Protein AF-A0A821P6M8-F1 (afdb_monomer_lite)

Secondary structure (DSSP, 8-state):
--------SPPPPPEEEPPTTSTTTTT-EEE--SS---PPPPSSPPPPSSSGGGHHHHHHHHHHHHS--SSHHHHS-TTS-HHHHHHHHHHHHHHHTT--

Radius of gyration: 19.51 Å; chains: 1; bounding box: 55×30×50 Å

Foldseek 3Di:
DDDDPPPPDDDAFDKAADPPPDPCRPPDIDTDDPDDDDDDDDDDDQFDCPDPVCLLSNLVVLLVVQPDDDDVCSQANPPGGSNVSCVVCVVVSVVCVVPD

pLDDT: mean 83.13, std 14.58, range [33.59, 94.81]

Sequence (100 aa):
MTDKVNEKGRPHNQRYPFQKQHPQTTTHILMRYSERHVPVLYGPQIPRRDRDDTRERYGRAILTLFVPWRTVTDLCGVNQTCEDAFKSRQNRISIHLYCL

Structure (mmCIF, N/CA/C/O backbone):
data_AF-A0A821P6M8-F1
#
_entry.id   AF-A0A821P6M8-F1
#
loop_
_atom_site.group_PDB
_atom_site.id
_atom_site.type_symbol
_atom_site.label_atom_id
_atom_site.label_alt_id
_atom_site.label_comp_id
_atom_site.label_asym_id
_atom_site.label_entity_id
_atom_site.label_seq_id
_atom_site.pdbx_PDB_ins_code
_atom_site.Cartn_x
_atom_site.Cartn_y
_atom_site.Cartn_z
_atom_site.occupancy
_atom_site.B_iso_or_equiv
_atom_site.auth_seq_id
_atom_site.auth_comp_id
_atom_site.auth_asym_id
_atom_site.auth_atom_id
_atom_site.pdbx_PDB_model_num
ATOM 1 N N . MET A 1 1 ? 42.298 10.593 -32.795 1.00 36.75 1 MET A N 1
ATOM 2 C CA . MET A 1 1 ? 40.865 10.659 -33.147 1.00 36.75 1 MET A CA 1
ATOM 3 C C . MET A 1 1 ? 40.095 9.725 -32.226 1.00 36.75 1 MET A C 1
ATOM 5 O O . MET A 1 1 ? 40.179 8.522 -32.417 1.00 36.75 1 MET A O 1
ATOM 9 N N . THR A 1 2 ? 39.417 10.238 -31.200 1.00 47.97 2 THR A N 1
ATOM 10 C CA . THR A 1 2 ? 38.446 9.452 -30.424 1.00 47.97 2 THR A CA 1
ATOM 11 C C . THR A 1 2 ? 37.054 9.808 -30.920 1.00 47.97 2 THR A C 1
ATOM 13 O O . THR A 1 2 ? 36.608 10.948 -30.799 1.00 47.97 2 THR A O 1
ATOM 16 N N . ASP A 1 3 ? 36.419 8.837 -31.562 1.00 47.59 3 ASP A N 1
ATOM 17 C CA . ASP A 1 3 ? 35.092 8.962 -32.145 1.00 47.59 3 ASP A CA 1
ATOM 18 C C . ASP A 1 3 ? 34.054 9.067 -31.014 1.00 47.59 3 ASP A C 1
ATOM 20 O O . ASP A 1 3 ? 33.884 8.150 -30.206 1.00 47.59 3 ASP A O 1
ATOM 24 N N . LYS A 1 4 ? 33.425 10.238 -30.878 1.00 56.78 4 LYS A N 1
ATOM 25 C CA . LYS A 1 4 ? 32.352 10.475 -29.907 1.00 56.78 4 LYS A CA 1
ATOM 26 C C . LYS A 1 4 ? 31.078 9.898 -30.508 1.00 56.78 4 LYS A C 1
ATOM 28 O O . LYS A 1 4 ? 30.412 10.570 -31.291 1.00 56.78 4 LYS A O 1
ATOM 33 N N . VAL A 1 5 ? 30.743 8.666 -30.126 1.00 58.19 5 VAL A N 1
ATOM 34 C CA . VAL A 1 5 ? 29.473 8.032 -30.494 1.00 58.19 5 VAL A CA 1
ATOM 35 C C . VAL A 1 5 ? 28.331 8.959 -30.072 1.00 58.19 5 VAL A C 1
ATOM 37 O O . VAL A 1 5 ? 28.094 9.218 -28.893 1.00 58.19 5 VAL A O 1
ATOM 40 N N . ASN A 1 6 ? 27.673 9.529 -31.075 1.00 60.25 6 ASN A N 1
ATOM 41 C CA . ASN A 1 6 ? 26.547 10.434 -30.939 1.00 60.25 6 ASN A CA 1
ATOM 42 C C . ASN A 1 6 ? 25.307 9.594 -30.609 1.00 60.25 6 ASN A C 1
ATOM 44 O O . ASN A 1 6 ? 24.516 9.280 -31.498 1.00 60.25 6 ASN A O 1
ATOM 48 N N . GLU A 1 7 ? 25.158 9.180 -29.349 1.00 60.62 7 GLU A N 1
ATOM 49 C CA . GLU A 1 7 ? 23.968 8.474 -28.859 1.00 60.62 7 GLU A CA 1
ATOM 50 C C . GLU A 1 7 ? 22.768 9.438 -28.802 1.00 60.62 7 GLU A C 1
ATOM 52 O O . GLU A 1 7 ? 22.309 9.861 -27.744 1.00 60.62 7 GLU A O 1
ATOM 57 N N . LYS A 1 8 ? 22.256 9.843 -29.969 1.00 66.00 8 LYS A N 1
ATOM 58 C CA . LYS A 1 8 ? 21.001 10.592 -30.081 1.00 66.00 8 LYS A CA 1
ATOM 59 C C . LYS A 1 8 ? 19.832 9.625 -29.905 1.00 66.00 8 LYS A C 1
ATOM 61 O O . LYS A 1 8 ? 19.282 9.112 -30.874 1.00 66.00 8 LYS A O 1
ATOM 66 N N . GLY A 1 9 ? 19.459 9.386 -28.651 1.00 72.56 9 GLY A N 1
ATOM 67 C CA . GLY A 1 9 ? 18.284 8.612 -28.258 1.00 72.56 9 GLY A CA 1
ATOM 68 C C . GLY A 1 9 ? 17.948 8.820 -26.782 1.00 72.56 9 GLY A C 1
ATOM 69 O O . GLY A 1 9 ? 18.779 9.294 -26.010 1.00 72.56 9 GLY A O 1
ATOM 70 N N . ARG A 1 10 ? 16.718 8.483 -26.369 1.00 71.56 10 ARG A N 1
ATOM 71 C CA . ARG A 1 10 ? 16.361 8.465 -24.941 1.00 71.56 10 ARG A CA 1
ATOM 72 C C . ARG A 1 10 ? 17.290 7.466 -24.231 1.00 71.56 10 ARG A C 1
ATOM 74 O O . ARG A 1 10 ? 17.378 6.332 -24.709 1.00 71.56 10 ARG A O 1
ATOM 81 N N . PRO A 1 11 ? 17.959 7.845 -23.125 1.00 74.81 11 PRO A N 1
ATOM 82 C CA . PRO A 1 11 ? 18.851 6.939 -22.417 1.00 74.81 11 PRO A CA 1
ATOM 83 C C . PRO A 1 11 ? 18.094 5.682 -21.998 1.00 74.81 11 PRO A C 1
ATOM 85 O O . PRO A 1 11 ? 16.909 5.721 -21.651 1.00 74.81 11 PRO A O 1
ATOM 88 N N . HIS A 1 12 ? 18.782 4.549 -22.066 1.00 77.75 12 HIS A N 1
ATOM 89 C CA . HIS A 1 12 ? 18.184 3.270 -21.736 1.00 77.75 12 HIS A CA 1
ATOM 90 C C . HIS A 1 12 ? 17.880 3.181 -20.235 1.00 77.75 12 HIS A C 1
ATOM 92 O O . HIS A 1 12 ? 18.719 3.493 -19.392 1.00 77.75 12 HIS A O 1
ATOM 98 N N . ASN A 1 13 ? 16.659 2.762 -19.903 1.00 86.62 13 ASN A N 1
ATOM 99 C CA . ASN A 1 13 ? 16.230 2.576 -18.519 1.00 86.62 13 ASN A CA 1
ATOM 100 C C . ASN A 1 13 ? 16.977 1.409 -17.866 1.00 86.62 13 ASN A C 1
ATOM 102 O O . ASN A 1 13 ? 17.053 0.319 -18.436 1.00 86.62 13 ASN A O 1
ATOM 106 N N . GLN A 1 14 ? 17.435 1.597 -16.627 1.00 88.62 14 GLN A N 1
ATOM 107 C CA . GLN A 1 14 ? 18.115 0.541 -15.882 1.00 88.62 14 GLN A CA 1
ATOM 108 C C . GLN A 1 14 ? 17.194 -0.672 -15.675 1.00 88.62 14 GLN A C 1
ATOM 110 O O . GLN A 1 14 ? 16.029 -0.537 -15.290 1.00 88.62 14 GLN A O 1
ATOM 115 N N . ARG A 1 15 ? 17.732 -1.868 -15.937 1.00 90.62 15 ARG A N 1
ATOM 116 C CA . ARG A 1 15 ? 17.014 -3.148 -15.872 1.00 90.62 15 ARG A CA 1
ATOM 117 C C . ARG A 1 15 ? 17.505 -3.981 -14.696 1.00 90.62 15 ARG A C 1
ATOM 119 O O . ARG A 1 15 ? 18.709 -4.074 -14.473 1.00 90.62 15 ARG A O 1
ATOM 126 N N . TYR A 1 16 ? 16.581 -4.627 -13.994 1.00 92.38 16 TYR A N 1
ATOM 127 C CA . TYR A 1 16 ? 16.873 -5.497 -12.860 1.00 92.38 16 TYR A CA 1
ATOM 128 C C . TYR A 1 16 ? 16.131 -6.831 -12.999 1.00 92.38 16 TYR A C 1
ATOM 130 O O . TYR A 1 16 ? 14.953 -6.837 -13.368 1.00 92.38 16 TYR A O 1
ATOM 138 N N . PRO A 1 17 ? 16.774 -7.969 -12.700 1.00 91.62 17 PRO A N 1
ATOM 139 C CA . PRO A 1 17 ? 16.073 -9.243 -12.633 1.00 91.62 17 PRO A CA 1
ATOM 140 C C . PRO A 1 17 ? 15.157 -9.284 -11.404 1.00 91.62 17 PRO A C 1
ATOM 142 O O . PRO A 1 17 ? 15.436 -8.657 -10.377 1.00 91.62 17 PRO A O 1
ATOM 145 N N . PHE A 1 18 ? 14.084 -10.071 -11.476 1.00 90.25 18 PHE A N 1
ATOM 146 C CA . PHE A 1 18 ? 13.353 -10.435 -10.264 1.00 90.25 18 PHE A CA 1
ATOM 147 C C . PHE A 1 18 ? 14.218 -11.322 -9.364 1.00 90.25 18 PHE A C 1
ATOM 149 O O . PHE A 1 18 ? 15.168 -11.968 -9.809 1.00 90.25 18 PHE A O 1
ATOM 156 N N . GLN A 1 19 ? 13.843 -11.415 -8.090 1.00 88.38 19 GLN A N 1
ATOM 157 C CA . GLN A 1 19 ? 14.452 -12.389 -7.190 1.00 88.38 19 GLN A CA 1
ATOM 158 C C . GLN A 1 19 ? 14.257 -13.820 -7.694 1.00 88.38 19 GLN A C 1
ATOM 160 O O . GLN A 1 19 ? 13.241 -14.129 -8.314 1.00 88.38 19 GLN A O 1
ATOM 165 N N . LYS A 1 20 ? 15.209 -14.702 -7.375 1.00 91.38 20 LYS A N 1
ATOM 166 C CA . LYS A 1 20 ? 15.213 -16.096 -7.846 1.00 91.38 20 LYS A CA 1
ATOM 167 C C . LYS A 1 20 ? 13.952 -16.874 -7.455 1.00 91.38 20 LYS A C 1
ATOM 169 O O . LYS A 1 20 ? 13.566 -17.787 -8.167 1.00 91.38 20 LYS A O 1
ATOM 174 N N . GLN A 1 21 ? 13.314 -16.516 -6.341 1.00 91.06 21 GLN A N 1
ATOM 175 C CA . GLN A 1 21 ? 12.084 -17.155 -5.863 1.00 91.06 21 GLN A CA 1
ATOM 176 C C . GLN A 1 21 ? 10.812 -16.639 -6.560 1.00 91.06 21 GLN A C 1
ATOM 178 O O . GLN A 1 21 ? 9.728 -17.154 -6.306 1.00 91.06 21 GLN A O 1
ATOM 183 N N . HIS A 1 22 ? 10.906 -15.599 -7.394 1.00 87.06 22 HIS A N 1
ATOM 184 C CA . HIS A 1 22 ? 9.735 -15.011 -8.033 1.00 87.06 22 HIS A CA 1
ATOM 185 C C . HIS A 1 22 ? 9.252 -15.887 -9.203 1.00 87.06 22 HIS A C 1
ATOM 187 O O . HIS A 1 22 ? 10.074 -16.233 -10.057 1.00 87.06 22 HIS A O 1
ATOM 193 N N . PRO A 1 23 ? 7.939 -16.168 -9.336 1.00 91.88 23 PRO A N 1
ATOM 194 C CA . PRO A 1 23 ? 7.406 -17.018 -10.409 1.00 91.88 23 PRO A CA 1
ATOM 195 C C . PRO A 1 23 ? 7.782 -16.555 -11.824 1.00 91.88 23 PRO A C 1
ATOM 197 O O . PRO A 1 23 ? 7.901 -17.358 -12.741 1.00 91.88 23 PRO A O 1
ATOM 200 N N . GLN A 1 24 ? 7.996 -15.250 -11.999 1.00 92.56 24 GLN A N 1
ATOM 201 C CA . GLN A 1 24 ? 8.318 -14.635 -13.291 1.00 92.56 24 GLN A CA 1
ATOM 202 C C . GLN A 1 24 ? 9.814 -14.330 -13.484 1.00 92.56 24 GLN A C 1
ATOM 204 O O . GLN A 1 24 ? 10.166 -13.572 -14.383 1.00 92.56 24 GLN A O 1
ATOM 209 N N . THR A 1 25 ? 10.707 -14.883 -12.655 1.00 93.50 25 THR A N 1
ATOM 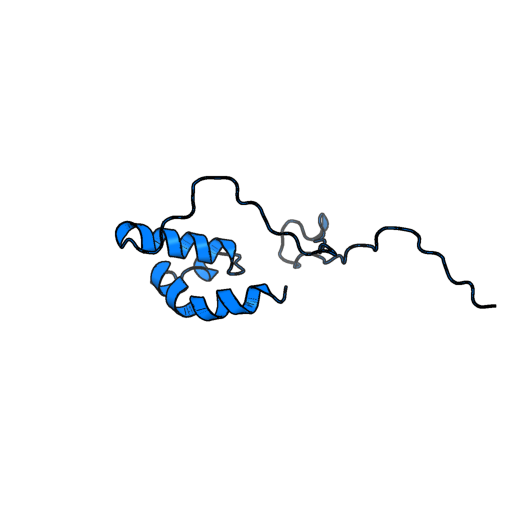210 C CA . THR A 1 25 ? 12.147 -14.555 -12.692 1.00 93.50 25 THR A CA 1
ATOM 211 C C . THR A 1 25 ? 12.826 -14.841 -14.033 1.00 93.50 25 THR A C 1
ATOM 213 O O . THR A 1 25 ? 13.700 -14.086 -14.447 1.00 93.50 25 THR A O 1
ATOM 216 N N . THR A 1 26 ? 12.394 -15.884 -14.746 1.00 92.19 26 THR A N 1
ATOM 217 C CA . THR A 1 26 ? 12.962 -16.274 -16.046 1.00 92.19 26 THR A CA 1
ATOM 218 C C . THR A 1 26 ? 12.308 -15.568 -17.230 1.00 92.19 26 THR A C 1
ATOM 220 O O . THR A 1 26 ? 12.898 -15.509 -18.304 1.00 92.19 26 THR A O 1
ATOM 223 N N . THR A 1 27 ? 11.092 -15.048 -17.054 1.00 94.81 27 THR A N 1
ATOM 224 C CA . THR A 1 27 ? 10.264 -14.525 -18.150 1.00 94.81 27 THR A CA 1
ATOM 225 C C . THR A 1 27 ? 10.186 -13.004 -18.177 1.00 94.81 27 THR A C 1
ATOM 227 O O . THR A 1 27 ? 9.909 -12.437 -19.229 1.00 94.81 27 THR A O 1
ATOM 230 N N . HIS A 1 28 ? 10.415 -12.329 -17.048 1.00 92.75 28 HIS A N 1
ATOM 231 C CA . HIS A 1 28 ? 10.229 -10.886 -16.921 1.00 92.75 28 HIS A CA 1
ATOM 232 C C . HIS A 1 28 ? 11.450 -10.210 -16.289 1.00 92.75 28 HIS A C 1
ATOM 234 O O . HIS A 1 28 ? 12.230 -10.820 -15.561 1.00 92.75 28 HIS A O 1
ATOM 240 N N . ILE A 1 29 ? 11.577 -8.906 -16.534 1.00 92.88 29 ILE A N 1
ATOM 241 C CA . ILE A 1 29 ? 12.564 -8.028 -15.902 1.00 92.88 29 ILE A CA 1
ATOM 242 C C . ILE A 1 29 ? 11.885 -6.746 -15.427 1.00 92.88 29 ILE A C 1
ATOM 244 O O . ILE A 1 29 ? 10.919 -6.279 -16.029 1.00 92.88 29 ILE A O 1
ATOM 248 N N . LEU A 1 30 ? 12.408 -6.166 -14.356 1.00 91.06 30 LEU A N 1
ATOM 249 C CA . LEU A 1 30 ? 11.976 -4.876 -13.843 1.00 91.06 30 LEU A CA 1
ATOM 250 C C . LEU A 1 30 ? 12.743 -3.765 -14.558 1.00 91.06 30 LEU A C 1
ATOM 252 O O . LEU A 1 30 ? 13.958 -3.853 -14.736 1.00 91.06 30 LEU A O 1
ATOM 256 N N . MET A 1 31 ? 12.038 -2.708 -14.950 1.00 90.56 31 MET A N 1
ATOM 257 C CA . MET A 1 31 ? 12.631 -1.512 -15.542 1.00 90.56 31 MET A CA 1
ATOM 258 C C . MET A 1 31 ? 12.411 -0.328 -14.616 1.00 90.56 31 MET A C 1
ATOM 260 O O . MET A 1 31 ? 11.280 -0.029 -14.238 1.00 90.56 31 MET A O 1
ATOM 264 N N . ARG A 1 32 ? 13.495 0.360 -14.273 1.00 86.00 32 ARG A N 1
ATOM 265 C CA . ARG A 1 32 ? 13.442 1.607 -13.519 1.00 86.00 32 ARG A CA 1
ATOM 266 C C . ARG A 1 32 ? 13.284 2.767 -14.490 1.00 86.00 32 ARG A C 1
ATOM 268 O O . ARG A 1 32 ? 14.102 2.930 -15.392 1.00 86.00 32 ARG A O 1
ATOM 275 N N . TYR A 1 33 ? 12.255 3.579 -14.285 1.00 81.81 33 TYR A N 1
ATOM 276 C CA . TYR A 1 33 ? 12.077 4.813 -15.042 1.00 81.81 33 TYR A CA 1
ATOM 277 C C . TYR A 1 33 ? 13.238 5.779 -14.777 1.00 81.81 33 TYR A C 1
ATOM 279 O O . TYR A 1 33 ? 13.645 5.974 -13.631 1.00 81.81 33 TYR A O 1
ATOM 287 N N . SER A 1 34 ? 13.761 6.385 -15.844 1.00 80.25 34 SER A N 1
ATOM 288 C CA . SER A 1 34 ? 14.791 7.428 -15.771 1.00 80.25 34 SER A CA 1
ATOM 289 C C . SER A 1 34 ? 14.293 8.715 -15.105 1.00 80.25 34 SER A C 1
ATOM 291 O O . SER A 1 34 ? 15.080 9.469 -14.541 1.00 80.25 34 SER A O 1
ATOM 293 N N . GLU A 1 35 ? 12.987 8.965 -15.169 1.00 82.81 35 GLU A N 1
ATOM 294 C CA . GLU A 1 35 ? 12.327 10.162 -14.652 1.00 82.81 35 GLU A CA 1
ATOM 295 C C . GLU A 1 35 ? 11.380 9.806 -13.503 1.00 82.81 35 GLU A C 1
ATOM 297 O O . GLU A 1 35 ? 10.842 8.698 -13.428 1.00 82.81 35 GLU A O 1
ATOM 302 N N . ARG A 1 36 ? 11.170 10.761 -12.591 1.00 80.94 36 ARG A N 1
ATOM 303 C CA . ARG A 1 36 ? 10.226 10.598 -11.482 1.00 80.94 36 ARG A CA 1
ATOM 304 C C . ARG A 1 36 ? 8.805 10.782 -11.999 1.00 80.94 36 ARG A C 1
ATOM 306 O O . ARG A 1 36 ? 8.476 11.832 -12.541 1.00 80.94 36 ARG A O 1
ATOM 313 N N . HIS A 1 37 ? 7.958 9.788 -11.767 1.00 80.56 37 HIS A N 1
ATOM 314 C CA . HIS A 1 37 ? 6.532 9.862 -12.065 1.00 80.56 37 HIS A CA 1
ATOM 315 C C . HIS A 1 37 ? 5.728 9.981 -10.772 1.00 80.56 37 HIS A C 1
ATOM 317 O O . HIS A 1 37 ? 6.006 9.284 -9.796 1.00 80.56 37 HIS A O 1
ATOM 323 N N . VAL A 1 38 ? 4.713 10.846 -10.781 1.00 82.94 38 VAL A N 1
ATOM 324 C CA . VAL A 1 38 ? 3.717 10.910 -9.709 1.00 82.94 38 VAL A CA 1
ATOM 325 C C . VAL A 1 38 ? 2.558 9.994 -10.105 1.00 82.94 38 VAL A C 1
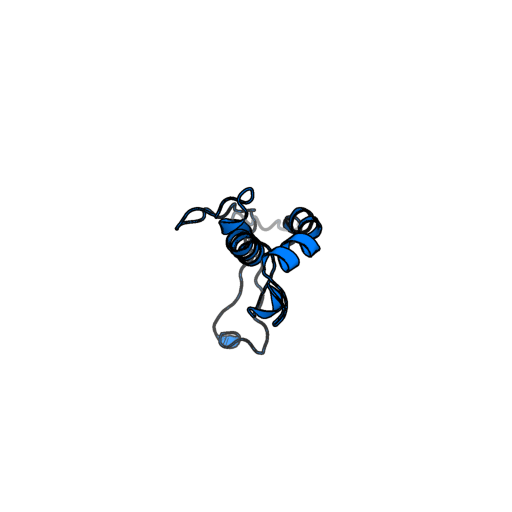ATOM 327 O O . VAL A 1 38 ? 1.894 10.274 -11.106 1.00 82.94 38 VAL A O 1
ATOM 330 N N . PRO A 1 39 ? 2.317 8.887 -9.383 1.00 81.06 39 PRO A N 1
ATOM 331 C CA . PRO A 1 39 ? 1.215 7.996 -9.707 1.00 81.06 39 PRO A CA 1
ATOM 332 C C . PRO A 1 39 ? -0.122 8.703 -9.463 1.00 81.06 39 PRO A C 1
ATOM 334 O O . PRO A 1 39 ? -0.360 9.261 -8.392 1.00 81.06 39 PRO A O 1
ATOM 337 N N . VAL A 1 40 ? -1.010 8.646 -10.455 1.00 85.88 40 VAL A N 1
ATOM 338 C CA . VAL A 1 40 ? -2.409 9.053 -10.297 1.00 85.88 40 VAL A CA 1
ATO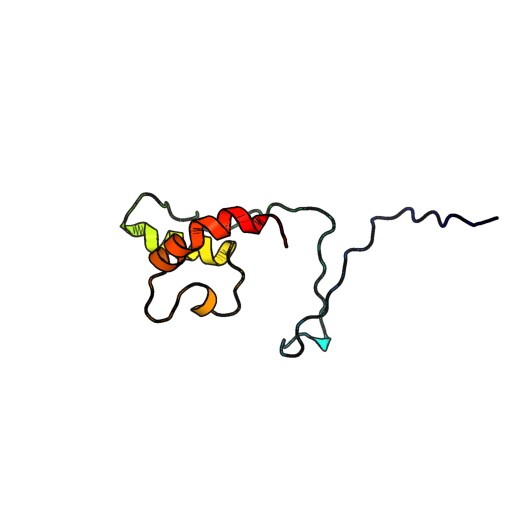M 339 C C . VAL A 1 40 ? -3.189 7.845 -9.796 1.00 85.88 40 VAL A C 1
ATOM 341 O O . VAL A 1 40 ? -3.244 6.811 -10.461 1.00 85.88 40 VAL A O 1
ATOM 344 N N . LEU A 1 41 ? -3.766 7.964 -8.603 1.00 84.00 41 LEU A N 1
ATOM 345 C CA . LEU A 1 41 ? -4.550 6.892 -8.001 1.00 84.00 41 LEU A CA 1
ATOM 346 C C . LEU A 1 41 ? -5.964 6.900 -8.582 1.00 84.00 41 LEU A C 1
ATOM 348 O O . LEU A 1 41 ? -6.696 7.877 -8.434 1.00 84.00 41 LEU A O 1
ATOM 352 N N . TYR A 1 42 ? -6.348 5.793 -9.210 1.00 88.94 42 TYR A N 1
ATOM 353 C CA . TYR A 1 42 ? -7.710 5.563 -9.679 1.00 88.94 42 TYR A CA 1
ATOM 354 C C . TYR A 1 42 ? -8.447 4.650 -8.703 1.00 88.94 42 TYR A C 1
ATOM 356 O O . TYR A 1 42 ? -7.945 3.586 -8.343 1.00 88.94 42 TYR A O 1
ATOM 364 N N . GLY A 1 43 ? -9.647 5.057 -8.289 1.00 85.62 43 GLY A N 1
ATOM 365 C CA . GLY A 1 43 ? -10.501 4.271 -7.405 1.00 85.62 43 GLY A CA 1
ATOM 366 C C . GLY A 1 43 ? -11.194 5.107 -6.328 1.00 85.62 43 GLY A C 1
ATOM 367 O O . GLY A 1 43 ? -11.233 6.336 -6.425 1.00 85.62 43 GLY A O 1
ATOM 368 N N . PRO A 1 44 ? -11.761 4.442 -5.305 1.00 86.00 44 PRO A N 1
ATOM 369 C CA . PRO A 1 44 ? -12.377 5.107 -4.166 1.00 86.00 44 PRO A CA 1
ATOM 370 C C . PRO A 1 44 ? -11.400 6.052 -3.465 1.00 86.00 44 PRO A C 1
ATOM 372 O O . PRO A 1 44 ? -10.202 5.784 -3.372 1.00 86.00 44 PRO A O 1
ATOM 375 N N . GLN A 1 45 ? -11.930 7.150 -2.934 1.00 89.12 45 GLN A N 1
ATOM 376 C CA . GLN A 1 45 ? -11.134 8.152 -2.237 1.00 89.12 45 GLN A CA 1
ATOM 377 C C . GLN A 1 45 ? -10.402 7.551 -1.025 1.00 89.12 45 GLN A C 1
ATOM 379 O O . GLN A 1 45 ? -10.963 6.739 -0.284 1.00 89.12 45 GLN A O 1
ATOM 384 N N . ILE A 1 46 ? -9.162 7.999 -0.790 1.00 91.69 46 ILE A N 1
ATOM 385 C CA . ILE A 1 46 ? -8.421 7.658 0.431 1.00 91.69 46 ILE A CA 1
ATOM 386 C C . ILE A 1 46 ? -9.257 8.095 1.650 1.00 91.69 46 ILE A C 1
ATOM 388 O O . ILE A 1 46 ? -9.681 9.255 1.702 1.00 91.69 46 ILE A O 1
ATOM 392 N N . PRO A 1 47 ? -9.501 7.202 2.631 1.00 94.50 47 PRO A N 1
ATOM 393 C CA . PRO A 1 47 ? -10.275 7.531 3.822 1.00 94.50 47 PRO A CA 1
ATOM 394 C C . PRO A 1 47 ? -9.705 8.746 4.550 1.00 94.50 47 PRO A C 1
ATOM 396 O O . PRO A 1 47 ? -8.503 8.997 4.527 1.00 94.50 47 PRO A O 1
ATOM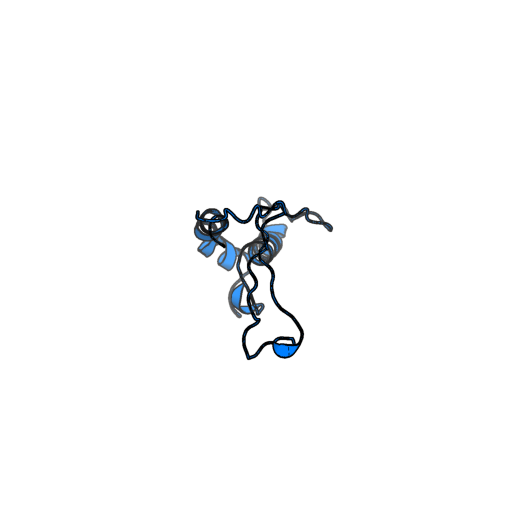 399 N N . ARG A 1 48 ? -10.554 9.504 5.238 1.00 92.44 48 ARG A N 1
ATOM 400 C CA . ARG A 1 48 ? -10.075 10.636 6.031 1.00 92.44 48 ARG A CA 1
ATOM 401 C C . ARG A 1 48 ? -9.276 10.159 7.250 1.00 92.44 48 ARG A C 1
ATOM 403 O O . ARG A 1 48 ? -9.605 9.140 7.852 1.00 92.44 48 ARG A O 1
ATOM 410 N N . ARG A 1 49 ? -8.238 10.905 7.635 1.00 91.31 49 ARG A N 1
ATOM 411 C CA . ARG A 1 49 ? -7.405 10.592 8.814 1.00 91.31 49 ARG A CA 1
ATOM 412 C C . ARG A 1 49 ? -8.038 11.044 10.134 1.00 91.31 49 ARG A C 1
ATOM 414 O O . ARG A 1 49 ? -7.756 10.474 11.183 1.00 91.31 49 ARG A O 1
ATOM 421 N N . ASP A 1 50 ? -8.831 12.107 10.093 1.00 91.69 50 ASP A N 1
ATOM 422 C CA . ASP A 1 50 ? -9.282 12.843 11.274 1.00 91.69 50 ASP A CA 1
ATOM 423 C C . ASP A 1 50 ? -10.433 12.169 12.033 1.00 91.69 50 ASP A C 1
ATOM 425 O O . ASP A 1 50 ? -10.607 12.453 13.215 1.00 91.69 50 ASP A O 1
ATOM 429 N N . ARG A 1 51 ? -11.168 11.238 11.411 1.00 91.50 51 ARG A N 1
ATOM 430 C CA . ARG A 1 51 ? -12.292 10.539 12.050 1.00 91.50 51 ARG A CA 1
ATOM 431 C C . ARG A 1 51 ? -11.897 9.176 12.602 1.00 91.50 51 ARG A C 1
ATOM 433 O O . ARG A 1 51 ? -11.259 8.390 11.905 1.00 91.50 51 ARG A O 1
ATOM 440 N N . ASP A 1 52 ? -12.334 8.883 13.822 1.00 90.38 52 ASP A N 1
ATOM 441 C CA . ASP A 1 52 ? -12.039 7.629 14.526 1.00 90.38 52 ASP A CA 1
ATOM 442 C C . ASP A 1 52 ? -12.484 6.394 13.724 1.00 90.38 52 ASP A C 1
ATOM 444 O O . ASP A 1 52 ? -11.725 5.437 13.588 1.00 90.38 52 ASP A O 1
ATOM 448 N N . ASP A 1 53 ? -13.663 6.445 13.097 1.00 92.50 53 ASP A N 1
ATOM 449 C CA . ASP A 1 53 ? -14.242 5.337 12.326 1.00 92.50 53 ASP A CA 1
ATOM 450 C C . ASP A 1 53 ? -13.472 5.009 11.032 1.00 92.50 53 ASP A C 1
ATOM 452 O O . ASP A 1 53 ? -13.653 3.937 10.442 1.00 92.50 53 ASP A O 1
ATOM 456 N N . THR A 1 54 ? -12.609 5.920 10.567 1.00 94.31 54 THR A N 1
ATOM 457 C CA . THR A 1 54 ? -11.825 5.763 9.337 1.00 94.31 54 THR A CA 1
ATOM 458 C C . THR A 1 54 ? -10.330 5.574 9.567 1.00 94.31 54 THR A C 1
ATOM 460 O O . THR A 1 54 ? -9.642 5.237 8.600 1.00 94.31 54 THR A O 1
ATOM 463 N N . ARG A 1 55 ? -9.809 5.730 10.794 1.00 93.94 55 ARG A N 1
ATOM 464 C CA . ARG A 1 55 ? -8.358 5.675 11.066 1.00 93.94 55 ARG A CA 1
ATOM 465 C C . ARG A 1 55 ? -7.707 4.363 10.657 1.00 93.94 55 ARG A C 1
ATOM 467 O O . ARG A 1 55 ? -6.662 4.387 10.011 1.00 93.94 55 ARG A O 1
ATOM 474 N N . GLU A 1 56 ? -8.358 3.241 10.935 1.00 94.44 56 GLU A N 1
ATOM 475 C CA . GLU A 1 56 ? -7.832 1.923 10.571 1.00 94.44 56 GLU A CA 1
ATOM 476 C C . GLU A 1 56 ? -7.735 1.752 9.048 1.00 94.44 56 GLU A C 1
ATOM 478 O O . GLU A 1 56 ? -6.710 1.334 8.500 1.00 94.44 56 GLU A O 1
ATOM 483 N N . ARG A 1 57 ? -8.786 2.165 8.325 1.00 94.06 57 ARG 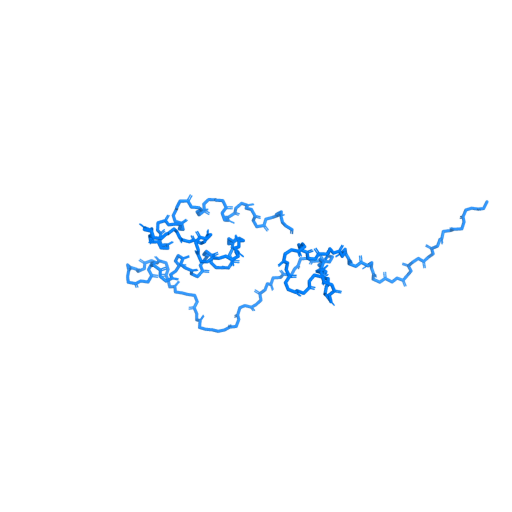A N 1
ATOM 484 C CA . ARG A 1 57 ? -8.801 2.131 6.855 1.00 94.06 57 ARG A CA 1
ATOM 485 C C . ARG A 1 57 ? -7.783 3.102 6.258 1.00 94.06 57 ARG A C 1
ATOM 487 O O . ARG A 1 57 ? -7.165 2.773 5.247 1.00 94.06 57 ARG A O 1
ATOM 494 N N . TYR A 1 58 ? -7.600 4.268 6.874 1.00 94.50 58 TYR A N 1
ATOM 495 C CA . TYR A 1 58 ? -6.580 5.234 6.482 1.00 94.50 58 TYR A CA 1
ATOM 496 C C . TYR A 1 58 ? -5.174 4.651 6.653 1.00 94.50 58 TYR A C 1
ATOM 498 O O . TYR A 1 58 ? -4.401 4.656 5.697 1.00 94.50 58 TYR A O 1
ATOM 506 N N . GLY A 1 59 ? -4.868 4.077 7.822 1.00 93.62 59 GLY A N 1
ATOM 507 C CA . GLY A 1 59 ? -3.590 3.416 8.088 1.00 93.62 59 GLY A CA 1
ATOM 508 C C . GLY A 1 59 ? -3.293 2.339 7.049 1.00 93.62 59 GLY A C 1
ATOM 509 O O . GLY A 1 59 ? -2.234 2.358 6.426 1.00 93.62 59 GLY A O 1
ATOM 510 N N . ARG A 1 60 ? -4.272 1.474 6.757 1.00 93.31 60 ARG A N 1
ATOM 511 C CA . ARG A 1 60 ? -4.143 0.439 5.721 1.00 93.31 60 ARG A CA 1
ATOM 512 C C . ARG A 1 60 ? -3.854 1.019 4.335 1.00 93.31 60 ARG A C 1
ATOM 514 O O . ARG A 1 60 ? -2.986 0.501 3.635 1.00 93.31 60 ARG A O 1
ATOM 521 N N . ALA A 1 61 ? -4.552 2.084 3.939 1.00 92.44 61 ALA A N 1
ATOM 522 C CA . ALA A 1 61 ? -4.340 2.732 2.645 1.00 92.44 61 ALA A CA 1
ATOM 523 C C . ALA A 1 61 ? -2.919 3.308 2.526 1.00 92.44 61 ALA A C 1
ATOM 525 O O . ALA A 1 61 ? -2.218 3.024 1.559 1.00 92.44 61 ALA A O 1
ATOM 526 N N . ILE A 1 62 ? -2.464 4.061 3.531 1.00 91.81 62 ILE A N 1
ATOM 527 C CA . ILE A 1 62 ? -1.139 4.695 3.521 1.00 91.81 62 ILE A CA 1
ATOM 528 C C . ILE A 1 62 ? -0.015 3.656 3.584 1.00 91.81 62 ILE A C 1
ATO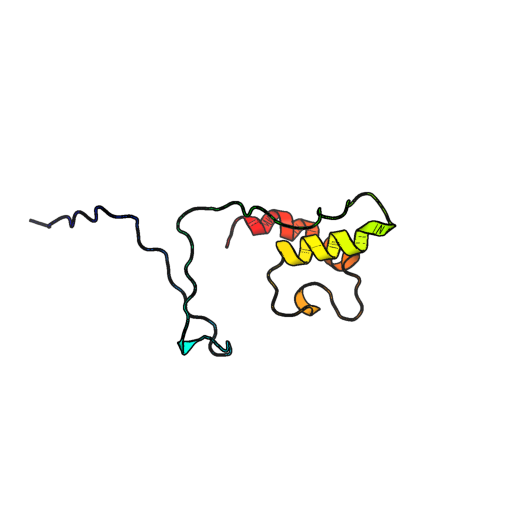M 530 O O . ILE A 1 62 ? 0.962 3.773 2.847 1.00 91.81 62 ILE A O 1
ATOM 534 N N . LEU A 1 63 ? -0.161 2.613 4.405 1.00 92.44 63 LEU A N 1
ATOM 535 C CA . LEU A 1 63 ? 0.805 1.515 4.455 1.00 92.44 63 LEU A CA 1
ATOM 536 C C . LEU A 1 63 ? 0.914 0.820 3.090 1.00 92.44 63 LEU A C 1
ATOM 538 O O . LEU A 1 63 ? 2.018 0.652 2.588 1.00 92.44 63 LEU A O 1
ATOM 542 N N . THR A 1 64 ? -0.213 0.493 2.451 1.00 91.00 64 THR A N 1
ATOM 543 C CA . THR A 1 64 ? -0.227 -0.198 1.145 1.00 91.00 64 THR A CA 1
ATOM 544 C C . THR A 1 64 ? 0.454 0.615 0.043 1.00 91.00 64 THR A C 1
ATOM 546 O O . THR A 1 64 ? 1.120 0.045 -0.819 1.00 91.00 64 THR A O 1
ATOM 549 N N . LEU A 1 65 ? 0.268 1.939 0.056 1.00 88.00 65 LEU A N 1
ATOM 550 C CA . LEU A 1 65 ? 0.792 2.833 -0.977 1.00 88.00 65 LEU A CA 1
ATOM 551 C C . LEU A 1 65 ? 2.281 3.137 -0.807 1.00 88.00 65 LEU A C 1
ATOM 553 O O . LEU A 1 65 ? 2.978 3.313 -1.803 1.00 88.00 65 LEU A O 1
ATOM 557 N N . PHE A 1 66 ? 2.760 3.238 0.434 1.00 86.88 66 PHE A N 1
ATOM 558 C CA . PHE A 1 66 ? 4.062 3.852 0.703 1.00 86.88 66 PHE A CA 1
ATOM 559 C C . PHE A 1 66 ? 5.045 2.987 1.490 1.00 86.88 66 PHE A C 1
ATOM 561 O O . PHE A 1 66 ? 6.216 3.350 1.597 1.00 86.88 66 PHE A O 1
ATOM 568 N N . VAL A 1 67 ? 4.620 1.851 2.040 1.00 88.19 67 VAL A N 1
ATOM 569 C CA . VAL A 1 67 ? 5.532 0.892 2.670 1.00 88.19 67 VAL A CA 1
ATOM 570 C C . VAL A 1 67 ? 5.795 -0.227 1.677 1.00 88.19 67 VAL A C 1
ATOM 572 O O . VAL A 1 67 ? 4.839 -0.867 1.273 1.00 88.19 67 VAL A O 1
ATOM 575 N N . PRO A 1 68 ? 7.044 -0.512 1.275 1.00 87.50 68 PRO A N 1
ATOM 576 C CA . PRO A 1 68 ? 7.334 -1.681 0.453 1.00 87.50 68 PRO A CA 1
ATOM 577 C C . PRO A 1 68 ? 6.906 -2.966 1.172 1.00 87.50 68 PRO A C 1
ATOM 579 O O . PRO A 1 68 ? 7.308 -3.200 2.310 1.00 87.50 68 PRO A O 1
ATOM 582 N N . TRP A 1 69 ? 6.113 -3.803 0.508 1.00 89.31 69 TRP A N 1
ATOM 583 C CA . TRP A 1 69 ? 5.553 -5.019 1.092 1.00 89.31 69 TRP A CA 1
ATOM 584 C C . TRP A 1 69 ? 5.510 -6.159 0.077 1.00 89.31 69 TRP A C 1
ATOM 586 O O . TRP A 1 69 ? 5.492 -5.941 -1.134 1.00 89.31 69 TRP A O 1
ATOM 596 N N . ARG A 1 70 ? 5.511 -7.391 0.581 1.00 85.38 70 ARG A N 1
ATOM 597 C CA . ARG A 1 70 ? 5.289 -8.620 -0.201 1.00 85.38 70 ARG A CA 1
ATOM 598 C C . ARG A 1 70 ? 4.145 -9.442 0.358 1.00 85.38 70 ARG A C 1
ATOM 600 O O . ARG A 1 70 ? 3.485 -10.173 -0.368 1.00 85.38 70 ARG A O 1
ATOM 607 N N . THR A 1 71 ? 3.938 -9.319 1.659 1.00 89.00 71 THR A N 1
ATOM 608 C CA . THR A 1 71 ? 2.903 -9.989 2.426 1.00 89.00 71 THR A CA 1
ATOM 609 C C . THR A 1 71 ? 2.151 -8.963 3.257 1.00 89.00 71 THR A C 1
ATOM 611 O O . THR A 1 71 ? 2.664 -7.887 3.567 1.00 89.00 71 THR A O 1
ATOM 614 N N . VAL A 1 72 ? 0.927 -9.297 3.659 1.00 88.50 72 VAL A N 1
ATOM 615 C CA . VAL A 1 72 ? 0.117 -8.412 4.512 1.00 88.50 72 VAL A CA 1
ATOM 616 C C . VAL A 1 72 ? 0.803 -8.168 5.864 1.00 88.50 72 VAL A C 1
ATOM 618 O O . VAL A 1 72 ? 0.691 -7.079 6.422 1.00 88.50 72 VAL A O 1
ATOM 621 N N . THR A 1 73 ? 1.593 -9.136 6.339 1.00 90.88 73 THR A N 1
ATOM 622 C CA . THR A 1 73 ? 2.371 -9.035 7.580 1.00 90.88 73 THR A CA 1
ATOM 623 C C . THR A 1 73 ? 3.466 -7.969 7.547 1.00 90.88 73 THR A C 1
ATOM 625 O O . THR A 1 73 ? 3.836 -7.459 8.603 1.00 90.88 73 THR A O 1
ATOM 628 N N . ASP A 1 74 ? 3.953 -7.581 6.362 1.00 89.00 74 ASP A N 1
ATOM 629 C CA . ASP A 1 74 ? 4.912 -6.474 6.223 1.00 89.00 74 ASP A CA 1
ATOM 630 C C . ASP A 1 74 ? 4.246 -5.118 6.516 1.00 89.00 74 ASP A C 1
ATOM 632 O O . ASP A 1 74 ? 4.875 -4.195 7.040 1.00 89.00 74 ASP A O 1
ATOM 636 N N . LEU A 1 75 ? 2.951 -5.006 6.197 1.00 90.06 75 LEU A N 1
ATOM 637 C CA . LEU A 1 75 ? 2.148 -3.812 6.443 1.00 90.06 75 LEU A CA 1
ATOM 638 C C . LEU A 1 75 ? 1.732 -3.753 7.913 1.00 90.06 75 LEU A C 1
ATOM 640 O O . LEU A 1 75 ? 1.987 -2.763 8.606 1.00 90.06 75 LEU A O 1
ATOM 644 N N . CYS A 1 76 ? 1.119 -4.830 8.397 1.00 91.56 76 CYS A N 1
ATOM 645 C CA . CYS A 1 76 ? 0.530 -4.910 9.722 1.00 91.56 76 CYS A CA 1
ATOM 646 C C . CYS A 1 76 ? 0.774 -6.295 10.329 1.00 91.56 76 CYS A C 1
ATOM 648 O O . CYS A 1 76 ? 0.473 -7.310 9.704 1.00 91.56 76 CYS A O 1
ATOM 650 N N . GLY A 1 77 ? 1.341 -6.338 11.537 1.00 87.62 77 GLY A N 1
ATOM 651 C CA . GLY A 1 77 ? 1.570 -7.600 12.239 1.00 87.62 77 GLY A CA 1
ATOM 652 C C . GLY A 1 77 ? 0.258 -8.303 12.593 1.00 87.62 77 GLY A C 1
ATOM 653 O O . GLY A 1 77 ? -0.777 -7.662 12.732 1.00 87.62 77 GLY A O 1
ATOM 654 N N . VAL A 1 78 ? 0.310 -9.622 12.798 1.00 86.06 78 VAL A N 1
ATOM 655 C CA . VAL A 1 78 ? -0.883 -10.465 13.035 1.00 86.06 78 VAL A CA 1
ATOM 656 C C . VAL A 1 78 ? -1.745 -9.977 14.210 1.00 86.06 78 VAL A C 1
ATOM 658 O O . VAL A 1 78 ? -2.965 -10.069 14.151 1.00 86.06 78 VAL A O 1
ATOM 661 N N . ASN A 1 79 ? -1.117 -9.417 15.248 1.00 89.56 79 ASN A N 1
ATOM 662 C CA . ASN A 1 79 ? -1.785 -8.923 16.458 1.00 89.56 79 ASN A CA 1
ATOM 663 C C . ASN A 1 79 ? -1.731 -7.389 16.583 1.00 89.56 79 ASN A C 1
ATOM 665 O O . ASN A 1 79 ? -1.823 -6.856 17.686 1.00 89.56 79 ASN A O 1
ATOM 669 N N . GLN A 1 80 ? -1.501 -6.679 15.478 1.00 92.38 80 GLN A N 1
ATOM 670 C CA . GLN A 1 80 ? -1.407 -5.222 15.448 1.00 92.38 80 GLN A CA 1
ATOM 671 C C . GLN A 1 80 ? -2.552 -4.652 14.604 1.00 92.38 80 GLN A C 1
ATOM 673 O O . GLN A 1 80 ? -3.039 -5.313 13.694 1.00 92.38 80 GLN A O 1
ATOM 678 N N . THR A 1 81 ? -2.977 -3.421 14.887 1.00 92.31 81 THR A N 1
ATOM 679 C CA . THR A 1 81 ? -3.877 -2.675 13.997 1.00 92.31 81 THR A CA 1
ATOM 680 C C . THR A 1 81 ? -3.080 -1.955 12.904 1.00 92.31 81 THR A C 1
ATOM 682 O O . THR A 1 81 ? -1.903 -1.607 13.078 1.00 92.31 81 THR A O 1
ATOM 685 N N . CYS A 1 82 ? -3.691 -1.713 11.746 1.00 91.62 82 CYS A N 1
ATOM 686 C CA . CYS A 1 82 ? -3.064 -0.930 10.682 1.00 91.62 82 CYS A CA 1
ATOM 687 C C . CYS A 1 82 ? -2.837 0.523 11.123 1.00 91.62 82 CYS A C 1
ATOM 689 O O . CYS A 1 82 ? -1.873 1.153 10.685 1.00 91.62 82 CYS A O 1
ATOM 691 N N . GLU A 1 83 ? -3.684 1.059 12.001 1.00 94.19 83 GLU A N 1
ATOM 692 C CA . GLU A 1 83 ? -3.498 2.373 12.609 1.00 94.19 83 GLU A CA 1
ATOM 693 C C . GLU A 1 83 ? -2.205 2.445 13.436 1.00 94.19 83 GLU A C 1
ATOM 695 O O . GLU A 1 83 ? -1.397 3.355 13.227 1.00 94.19 83 GLU A O 1
ATOM 700 N N . ASP A 1 84 ? -1.960 1.486 14.331 1.00 93.94 84 ASP A N 1
ATOM 701 C CA . ASP A 1 84 ? -0.753 1.465 15.171 1.00 93.94 84 ASP A CA 1
ATOM 702 C C . ASP A 1 84 ? 0.510 1.232 14.333 1.00 93.94 84 ASP A C 1
ATOM 704 O O . ASP A 1 84 ? 1.550 1.887 14.503 1.00 93.94 84 ASP A O 1
ATOM 708 N N . ALA A 1 85 ? 0.401 0.326 13.363 1.00 93.69 85 ALA A N 1
ATOM 709 C CA . ALA A 1 85 ? 1.428 0.053 12.368 1.00 93.69 85 ALA A CA 1
ATOM 710 C C . ALA A 1 85 ? 1.791 1.310 11.560 1.00 93.69 85 ALA A C 1
ATOM 712 O O . ALA A 1 85 ? 2.967 1.547 11.270 1.00 93.69 85 ALA A O 1
ATOM 713 N N . PHE A 1 86 ? 0.804 2.139 11.221 1.00 93.19 86 PHE A N 1
ATOM 714 C CA . PHE A 1 86 ? 1.018 3.419 10.559 1.00 93.19 86 PHE A CA 1
ATOM 715 C C . PHE A 1 86 ? 1.646 4.450 11.504 1.00 93.19 86 PHE A C 1
ATOM 717 O O . PHE A 1 86 ? 2.670 5.037 11.158 1.00 93.19 86 PHE A O 1
ATOM 724 N N . LYS A 1 87 ? 1.102 4.646 12.712 1.00 92.25 87 LYS A N 1
ATOM 725 C CA . LYS A 1 87 ? 1.614 5.626 13.691 1.00 92.25 87 LYS A CA 1
ATOM 726 C C . LYS A 1 87 ? 3.089 5.410 14.019 1.00 92.25 87 LYS A C 1
ATOM 728 O O . LYS A 1 87 ? 3.843 6.381 14.081 1.00 92.25 87 LYS A O 1
ATOM 733 N N . SER A 1 88 ? 3.509 4.156 14.178 1.00 91.44 88 SER A N 1
ATOM 734 C CA . SER A 1 88 ? 4.909 3.809 14.460 1.00 91.44 88 SER A CA 1
ATOM 735 C C . SER A 1 88 ? 5.855 4.089 13.284 1.00 91.44 88 SER A C 1
ATOM 737 O O . SER A 1 88 ? 7.037 4.363 13.491 1.00 91.44 88 SER A O 1
ATOM 739 N N . ARG A 1 89 ? 5.351 4.067 12.042 1.00 88.88 89 ARG A N 1
ATOM 740 C CA . ARG A 1 89 ? 6.154 4.223 10.817 1.00 88.88 89 ARG A CA 1
ATOM 741 C C . ARG A 1 89 ? 5.984 5.569 10.116 1.00 88.88 89 ARG A C 1
ATOM 743 O O . ARG A 1 89 ? 6.770 5.858 9.215 1.00 88.88 89 ARG A O 1
ATOM 750 N N . GLN A 1 90 ? 5.027 6.405 10.524 1.00 85.25 90 GLN A N 1
ATOM 751 C CA . GLN A 1 90 ? 4.640 7.635 9.816 1.00 85.25 90 GLN A CA 1
ATOM 752 C C . GLN A 1 90 ? 5.830 8.553 9.491 1.00 85.25 90 GLN A C 1
ATOM 754 O O . GLN A 1 90 ? 5.919 9.077 8.386 1.00 85.25 90 GLN A O 1
ATOM 759 N N . ASN A 1 91 ? 6.801 8.668 10.402 1.00 82.25 91 ASN A N 1
ATOM 760 C CA . ASN A 1 91 ? 7.991 9.498 10.194 1.00 82.25 91 ASN A CA 1
ATOM 761 C C . ASN A 1 91 ? 8.910 8.935 9.100 1.00 82.25 91 ASN A C 1
ATOM 763 O O . ASN A 1 91 ? 9.486 9.689 8.322 1.00 82.25 91 ASN A O 1
ATOM 767 N N . ARG A 1 92 ? 9.031 7.606 9.005 1.00 77.75 92 ARG A N 1
ATOM 768 C CA . ARG A 1 92 ? 9.864 6.943 7.991 1.00 77.75 92 ARG A CA 1
ATOM 769 C C . ARG A 1 92 ? 9.215 6.984 6.614 1.00 77.75 92 ARG A C 1
ATOM 771 O O . ARG A 1 92 ? 9.927 7.161 5.632 1.00 77.75 92 ARG A O 1
ATOM 778 N N . ILE A 1 93 ? 7.887 6.864 6.554 1.00 75.94 93 ILE A N 1
ATOM 779 C CA . ILE A 1 93 ? 7.115 6.961 5.307 1.00 75.94 93 ILE A CA 1
ATOM 780 C C . ILE A 1 93 ? 7.355 8.322 4.641 1.00 75.94 93 ILE A C 1
ATOM 782 O O . ILE A 1 93 ? 7.663 8.377 3.455 1.00 75.94 93 ILE A O 1
ATOM 786 N N . SER A 1 94 ? 7.324 9.407 5.416 1.00 64.88 94 SER A N 1
ATOM 787 C CA . SER A 1 94 ? 7.554 10.764 4.905 1.00 64.88 94 SER A CA 1
ATOM 788 C C . SER A 1 94 ? 8.986 11.020 4.409 1.00 64.88 94 SER A C 1
ATOM 790 O O . SER A 1 94 ? 9.192 11.902 3.580 1.00 64.88 94 SER A O 1
ATOM 792 N N . ILE A 1 95 ? 9.980 10.271 4.903 1.00 57.50 95 ILE A N 1
ATOM 793 C CA . ILE A 1 95 ? 11.410 10.501 4.619 1.00 57.50 95 ILE A CA 1
ATOM 794 C C . ILE A 1 95 ? 11.937 9.568 3.518 1.00 57.50 95 ILE A C 1
ATOM 796 O O . ILE A 1 95 ? 12.797 9.962 2.735 1.00 57.50 95 ILE A O 1
ATOM 800 N N . HIS A 1 96 ? 11.447 8.329 3.430 1.00 53.16 96 HIS A N 1
ATOM 801 C CA . HIS A 1 96 ? 12.024 7.321 2.529 1.00 53.16 96 HIS A CA 1
ATOM 802 C C . HIS A 1 96 ? 11.442 7.321 1.108 1.00 53.16 96 HIS A C 1
ATOM 804 O O . HIS A 1 96 ? 11.945 6.610 0.242 1.00 53.16 96 HIS A O 1
ATOM 810 N N . LEU A 1 97 ? 10.459 8.183 0.831 1.00 51.34 97 LEU A N 1
ATOM 811 C CA . LEU A 1 97 ? 9.923 8.420 -0.516 1.00 51.34 97 LEU A CA 1
ATOM 812 C C . LEU A 1 97 ? 10.930 9.056 -1.497 1.00 51.34 97 LEU A C 1
ATOM 814 O O . LEU A 1 97 ? 10.635 9.168 -2.684 1.00 51.34 97 LEU A O 1
ATOM 818 N N . TYR A 1 98 ? 12.119 9.451 -1.029 1.00 42.00 98 TYR A N 1
ATOM 819 C CA . TYR A 1 98 ? 13.150 10.085 -1.858 1.00 42.00 98 TYR A CA 1
ATOM 820 C C . TYR A 1 98 ? 14.230 9.133 -2.396 1.00 42.00 98 TYR A C 1
ATOM 822 O O . TYR A 1 98 ? 14.991 9.548 -3.271 1.00 42.00 98 TYR A O 1
ATOM 830 N N . CYS A 1 99 ? 14.299 7.882 -1.925 1.00 33.59 99 CYS A N 1
ATOM 831 C CA . CYS A 1 99 ? 15.382 6.958 -2.283 1.00 33.59 99 CYS A CA 1
ATOM 832 C C . CYS A 1 99 ? 14.882 5.538 -2.582 1.00 33.59 99 CYS A C 1
ATOM 834 O O . CYS A 1 99 ? 15.255 4.592 -1.891 1.00 33.59 99 CYS A O 1
ATOM 836 N N . LEU A 1 100 ? 14.083 5.382 -3.638 1.00 39.00 100 LEU A N 1
ATOM 837 C CA . LEU A 1 100 ? 14.073 4.161 -4.450 1.00 39.00 100 LEU A CA 1
ATOM 838 C C . LEU A 1 100 ? 14.223 4.538 -5.919 1.00 39.00 100 LEU A C 1
ATOM 840 O O . LEU A 1 100 ? 13.522 5.451 -6.401 1.00 39.00 100 LEU A O 1
#